Protein AF-A0A3D1PN99-F1 (afdb_monomer)

Nearest PDB structures (foldseek):
  5dlo-assembly1_A  TM=9.462E-01  e=1.353E-13  Staphylococcus aureus
  1ne8-assembly1_A-2  TM=9.119E-01  e=6.979E-14  Bacillus subtilis
  4mdx-assembly1_B  TM=9.356E-01  e=1.527E-13  Bacillus subtilis subsp. subtilis str. 168
  4hke-assembly1_A  TM=9.365E-01  e=2.063E-13  Bacillus anthracis
  9g48-assembly1_B  TM=9.229E-01  e=2.160E-12  Staphylococcus aureus

Solvent-accessible surface area (backbone atoms only — not comparable to full-atom values): 6621 Å² total; per-residue (Å²): 129,84,76,77,82,56,42,55,35,32,26,27,33,28,55,50,50,83,57,70,92,84,51,78,46,41,76,36,48,30,33,32,67,38,55,49,69,51,39,67,72,48,69,43,43,35,33,28,40,46,42,74,69,54,101,80,65,78,88,48,78,28,49,30,80,41,75,57,47,101,65,34,91,52,51,24,30,35,36,36,82,54,56,43,78,42,56,51,87,35,51,66,53,77,48,51,62,58,52,73,68,57,45,54,50,41,48,52,12,39,33,58,53,68,72,52,89,130

Radius of gyration: 13.6 Å; Cα contacts (8 Å, |Δi|>4): 221; chains: 1; bounding box: 30×32×37 Å

Structure (mmCIF, N/CA/C/O backbone):
data_AF-A0A3D1PN99-F1
#
_entry.id   AF-A0A3D1PN99-F1
#
loop_
_atom_site.group_PDB
_atom_site.id
_atom_site.type_symbol
_atom_site.label_atom_id
_atom_site.label_alt_id
_atom_site.label_comp_id
_atom_site.label_asym_id
_atom_site.label_entity_id
_atom_site.label_seq_id
_atom_site.pdbx_PDB_ins_code
_atom_site.Cartn_x
_atom_site.Cartn_y
_atom_site.Cartn_z
_atom_site.occupancy
_atom_site.B_iso_or_equiv
_atom_site.auth_seq_id
_atom_site.auth_comp_id
_atom_site.auth_asym_id
_atom_site.auth_atom_id
_atom_site.pdbx_PDB_model_num
ATOM 1 N N . MET A 1 1 ? -15.924 -4.308 19.768 1.00 41.34 1 MET A N 1
ATOM 2 C CA . MET A 1 1 ? -14.614 -4.585 19.143 1.00 41.34 1 MET A CA 1
ATOM 3 C C . MET A 1 1 ? -14.033 -3.252 18.720 1.00 41.34 1 MET A C 1
ATOM 5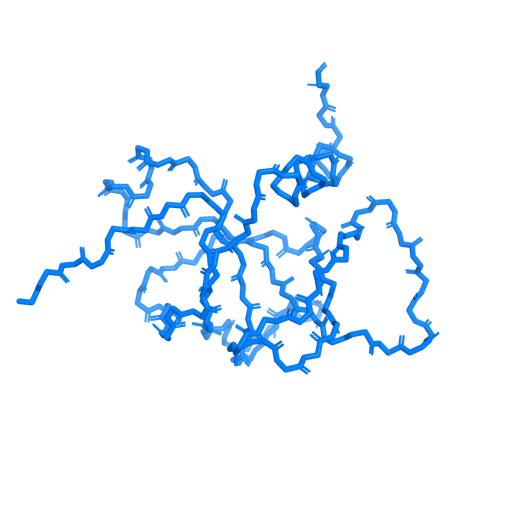 O O . MET A 1 1 ? -14.676 -2.565 17.933 1.00 41.34 1 MET A O 1
ATOM 9 N N . GLU A 1 2 ? -12.908 -2.832 19.298 1.00 38.50 2 GLU A N 1
ATOM 10 C CA . GLU A 1 2 ? -12.225 -1.617 18.844 1.00 38.50 2 GLU A CA 1
ATOM 11 C C . GLU A 1 2 ? -11.906 -1.756 17.355 1.00 38.50 2 GLU A C 1
ATOM 13 O O . GLU A 1 2 ? -11.263 -2.717 16.932 1.00 38.50 2 GLU A O 1
ATOM 18 N N . LYS A 1 3 ? -12.390 -0.814 16.541 1.00 56.50 3 LYS A N 1
ATOM 19 C CA . LYS A 1 3 ? -11.929 -0.695 15.159 1.00 56.50 3 LYS A CA 1
ATOM 20 C C . LYS A 1 3 ? -10.451 -0.334 15.234 1.00 56.50 3 LYS A C 1
ATOM 22 O O . LYS A 1 3 ? -10.130 0.790 15.608 1.00 56.50 3 LYS A O 1
ATOM 27 N N . THR A 1 4 ? -9.567 -1.271 14.898 1.00 68.38 4 THR A N 1
ATOM 28 C CA . THR A 1 4 ? -8.138 -0.987 14.748 1.00 68.38 4 THR A CA 1
ATOM 29 C C . THR A 1 4 ? -7.986 0.235 13.849 1.00 68.38 4 THR A C 1
ATOM 31 O O . THR A 1 4 ? -8.461 0.235 12.710 1.00 68.38 4 THR A O 1
ATOM 34 N N . GLN A 1 5 ? -7.384 1.299 14.376 1.00 89.19 5 GLN A N 1
ATOM 35 C CA . GLN A 1 5 ? -7.199 2.530 13.624 1.00 89.19 5 GLN A CA 1
ATOM 36 C C . GLN A 1 5 ? -6.277 2.247 12.432 1.00 89.19 5 GLN A C 1
ATOM 38 O O . GLN A 1 5 ? -5.157 1.766 12.600 1.00 89.19 5 GLN A O 1
ATOM 43 N N . ILE A 1 6 ? -6.779 2.507 11.224 1.00 96.31 6 ILE A N 1
ATOM 44 C CA . ILE A 1 6 ? -6.024 2.372 9.977 1.00 96.31 6 ILE A CA 1
ATOM 45 C C . ILE A 1 6 ? -5.237 3.664 9.781 1.00 96.31 6 ILE A C 1
ATOM 47 O O . ILE A 1 6 ? -5.818 4.747 9.838 1.00 96.31 6 ILE A O 1
ATOM 51 N N . THR A 1 7 ? -3.934 3.559 9.545 1.00 97.56 7 THR A N 1
ATOM 52 C CA . THR A 1 7 ? -3.056 4.725 9.362 1.00 97.56 7 THR A CA 1
ATOM 53 C C . THR A 1 7 ? -2.087 4.525 8.199 1.00 97.56 7 THR A C 1
ATOM 55 O O . THR A 1 7 ? -1.835 3.391 7.779 1.00 97.56 7 THR A O 1
ATOM 58 N N . LYS A 1 8 ? -1.534 5.618 7.661 1.00 98.12 8 LYS A N 1
ATOM 59 C CA . LYS A 1 8 ? -0.535 5.571 6.581 1.00 98.12 8 LYS A CA 1
ATOM 60 C C . LYS A 1 8 ? 0.655 4.708 6.999 1.00 98.12 8 LYS A C 1
ATOM 62 O O . LYS A 1 8 ? 1.173 4.873 8.099 1.00 98.12 8 LYS A O 1
ATOM 67 N N . GLY A 1 9 ? 1.101 3.818 6.116 1.00 97.62 9 GLY A N 1
ATOM 68 C CA . GLY A 1 9 ? 2.213 2.895 6.349 1.00 97.62 9 GLY A CA 1
ATOM 69 C C . GLY A 1 9 ? 1.805 1.563 6.978 1.00 97.62 9 GLY A C 1
ATOM 70 O O . GLY A 1 9 ? 2.624 0.645 7.014 1.00 97.62 9 GLY A O 1
ATOM 71 N N . ASP A 1 10 ? 0.558 1.411 7.437 1.00 97.81 10 ASP A N 1
ATOM 72 C CA . ASP A 1 10 ? 0.057 0.105 7.856 1.00 97.81 10 ASP A CA 1
ATOM 73 C C . ASP A 1 10 ? -0.015 -0.862 6.669 1.00 97.81 10 ASP A C 1
ATOM 75 O O . ASP A 1 10 ? -0.349 -0.481 5.544 1.00 97.81 10 ASP A O 1
ATOM 79 N N . MET A 1 11 ? 0.264 -2.134 6.939 1.00 97.81 11 MET A N 1
ATOM 80 C CA . MET A 1 11 ? 0.198 -3.211 5.961 1.00 97.81 11 MET A CA 1
ATOM 81 C C . MET A 1 11 ? -0.910 -4.197 6.306 1.00 97.81 11 MET A C 1
ATOM 83 O O . MET A 1 11 ? -1.050 -4.618 7.457 1.00 97.81 11 MET A O 1
ATOM 87 N N . PHE A 1 12 ? -1.654 -4.626 5.291 1.00 97.88 12 PHE A N 1
ATOM 88 C CA . PHE A 1 12 ? -2.752 -5.584 5.420 1.00 97.88 12 PHE A CA 1
ATOM 89 C C . PHE A 1 12 ? -2.707 -6.617 4.299 1.00 97.88 12 PHE A C 1
ATOM 91 O O . PHE A 1 12 ? -2.266 -6.306 3.199 1.00 97.88 12 PHE A O 1
ATOM 98 N N . TYR A 1 13 ? -3.234 -7.820 4.524 1.00 97.56 13 TYR A N 1
ATOM 99 C CA . TYR A 1 13 ? -3.785 -8.590 3.406 1.00 97.56 13 TYR A CA 1
ATOM 100 C C . TYR A 1 13 ? -5.107 -7.960 2.976 1.00 97.56 13 TYR A C 1
ATOM 102 O O . TYR A 1 13 ? -5.942 -7.650 3.824 1.00 97.56 13 TYR A O 1
ATOM 110 N N . ALA A 1 14 ? -5.318 -7.805 1.673 1.00 98.00 14 ALA A N 1
ATOM 111 C CA . ALA A 1 14 ? -6.564 -7.293 1.122 1.00 98.00 14 ALA A CA 1
ATOM 112 C C . ALA A 1 14 ? -7.043 -8.135 -0.059 1.00 98.00 14 ALA A C 1
ATOM 114 O O . ALA A 1 14 ? -6.230 -8.696 -0.793 1.00 98.00 14 ALA A O 1
ATOM 115 N N . ASP A 1 15 ? -8.359 -8.204 -0.239 1.00 98.12 15 ASP A N 1
ATOM 116 C CA . ASP A 1 15 ? -8.992 -8.825 -1.400 1.00 98.12 15 ASP A CA 1
ATOM 117 C C . ASP A 1 15 ? -9.212 -7.807 -2.523 1.00 98.12 15 ASP A C 1
ATOM 119 O O . ASP A 1 15 ? -10.136 -6.987 -2.477 1.00 98.12 15 ASP A O 1
ATOM 123 N N . LEU A 1 16 ? -8.359 -7.859 -3.544 1.00 97.81 16 LEU A N 1
ATOM 124 C CA . LEU A 1 16 ? -8.448 -6.978 -4.708 1.00 97.81 16 LEU A CA 1
ATOM 125 C C . LEU A 1 16 ? -9.404 -7.510 -5.786 1.00 97.81 16 LEU A C 1
ATOM 127 O O . LEU A 1 16 ? -9.567 -6.867 -6.818 1.00 97.81 16 LEU A O 1
ATOM 131 N N . GLY A 1 17 ? -10.073 -8.643 -5.540 1.00 96.44 17 GLY A N 1
ATOM 132 C CA . GLY A 1 17 ? -11.027 -9.249 -6.463 1.00 96.44 17 GLY A CA 1
ATOM 133 C C . GLY A 1 17 ? -10.388 -9.715 -7.769 1.00 96.44 17 GLY A C 1
ATOM 134 O O . GLY A 1 17 ? -9.201 -10.038 -7.818 1.00 96.44 17 GLY A O 1
ATOM 135 N N . THR A 1 18 ? -11.199 -9.748 -8.823 1.00 95.50 18 THR A N 1
ATOM 136 C CA . THR A 1 18 ? -10.770 -10.031 -10.197 1.00 95.50 18 THR A CA 1
ATOM 137 C C . THR A 1 18 ? -10.463 -8.719 -10.911 1.00 95.50 18 THR A C 1
ATOM 139 O O . THR A 1 18 ? -11.218 -7.756 -10.794 1.00 95.50 18 THR A O 1
ATOM 142 N N . ASN A 1 19 ? -9.356 -8.680 -11.642 1.00 94.25 19 ASN A N 1
ATOM 143 C CA . ASN A 1 19 ? -8.943 -7.529 -12.436 1.00 94.25 19 ASN A CA 1
ATOM 144 C C . ASN A 1 19 ? -9.539 -7.531 -13.843 1.00 94.25 19 ASN A C 1
ATOM 146 O O . ASN A 1 19 ? -9.955 -8.562 -14.370 1.00 94.25 19 ASN A O 1
ATOM 150 N N . ILE A 1 20 ? -9.436 -6.368 -14.481 1.00 97.19 20 ILE A N 1
ATOM 151 C CA . ILE A 1 20 ? -9.426 -6.230 -15.934 1.00 97.19 20 ILE A CA 1
ATOM 152 C C . ILE A 1 20 ? -7.968 -6.007 -16.370 1.00 97.19 20 ILE A C 1
ATOM 154 O O . ILE A 1 20 ? -7.253 -5.184 -15.799 1.00 97.19 20 ILE A O 1
ATOM 158 N N . GLY A 1 21 ? -7.496 -6.755 -17.371 1.00 95.75 21 GLY A N 1
ATOM 159 C CA . GLY A 1 21 ? -6.146 -6.592 -17.924 1.00 95.75 21 GLY A CA 1
ATOM 160 C C . GLY A 1 21 ? -5.025 -6.820 -16.900 1.00 95.75 21 GLY A C 1
ATOM 161 O O . GLY A 1 21 ? -4.882 -7.918 -16.367 1.00 95.75 21 GLY A O 1
ATOM 162 N N . SER A 1 22 ? -4.215 -5.786 -16.649 1.00 94.75 22 SER A N 1
ATOM 163 C CA . SER A 1 22 ? -2.979 -5.870 -15.848 1.00 94.75 22 SER A CA 1
ATOM 164 C C . SER A 1 22 ? -3.097 -5.314 -14.424 1.00 94.75 22 SER A C 1
ATOM 166 O O . SER A 1 22 ? -2.078 -5.201 -13.739 1.00 94.75 22 SER A O 1
ATOM 168 N N . GLU A 1 23 ? -4.300 -4.959 -13.957 1.00 97.06 23 GLU A N 1
ATOM 169 C CA . GLU A 1 23 ? -4.467 -4.507 -12.569 1.00 97.06 23 GLU A CA 1
ATOM 170 C C . GLU A 1 23 ? -4.053 -5.606 -11.582 1.00 97.06 23 GLU A C 1
ATOM 172 O O . GLU A 1 23 ? -4.275 -6.795 -11.823 1.00 97.06 23 GLU A O 1
ATOM 177 N N . GLN A 1 24 ? -3.505 -5.225 -10.428 1.00 95.94 24 GLN A N 1
ATOM 178 C CA . GLN A 1 24 ? -3.283 -6.192 -9.356 1.00 95.94 24 GLN A CA 1
ATOM 179 C C . GLN A 1 24 ? -4.609 -6.723 -8.805 1.00 95.94 24 GLN A C 1
ATOM 181 O O . GLN A 1 24 ? -5.502 -5.962 -8.431 1.00 95.94 24 GLN A O 1
ATOM 186 N N . ASN A 1 25 ? -4.682 -8.048 -8.707 1.00 96.25 25 ASN A N 1
ATOM 187 C CA . ASN A 1 25 ? -5.857 -8.809 -8.306 1.00 96.25 25 ASN A CA 1
ATOM 188 C C . ASN A 1 25 ? -5.535 -9.824 -7.195 1.00 96.25 25 ASN A C 1
ATOM 190 O O . ASN A 1 25 ? -4.388 -9.954 -6.735 1.00 96.25 25 ASN A O 1
ATOM 194 N N . GLY A 1 26 ? -6.574 -10.554 -6.787 1.00 97.12 26 GLY A N 1
ATOM 195 C CA . GLY A 1 26 ? -6.516 -11.611 -5.788 1.00 97.12 26 GLY A CA 1
ATOM 196 C C . GLY A 1 26 ? -6.323 -11.095 -4.363 1.00 97.12 26 GLY A C 1
ATOM 197 O O . GLY A 1 26 ? -6.316 -9.892 -4.095 1.00 97.12 26 GLY A O 1
ATOM 198 N N . THR A 1 27 ? -6.151 -12.029 -3.426 1.00 96.88 27 THR A N 1
ATOM 199 C CA . THR A 1 27 ? -5.787 -11.681 -2.049 1.00 96.88 27 THR A CA 1
ATOM 200 C C . THR A 1 27 ? -4.278 -11.505 -1.943 1.00 96.88 27 THR A C 1
ATOM 202 O O . THR A 1 27 ? -3.525 -12.451 -2.173 1.00 96.88 27 THR A O 1
ATOM 205 N N . ARG A 1 28 ? -3.825 -10.305 -1.575 1.00 96.31 28 ARG A N 1
ATOM 206 C CA . ARG A 1 28 ? -2.394 -9.998 -1.460 1.00 96.31 28 ARG A CA 1
ATOM 207 C C . ARG A 1 28 ? -2.095 -8.942 -0.402 1.00 96.31 28 ARG A C 1
ATOM 209 O O . ARG A 1 28 ? -3.007 -8.220 0.001 1.00 96.31 28 ARG A O 1
ATOM 216 N N . PRO A 1 29 ? -0.835 -8.838 0.046 1.00 97.50 29 PRO A N 1
ATOM 217 C CA . PRO A 1 29 ? -0.416 -7.752 0.913 1.00 97.50 29 PRO A CA 1
ATOM 218 C C . PRO A 1 29 ? -0.552 -6.390 0.212 1.00 97.50 29 PRO A C 1
ATOM 220 O O . PRO A 1 29 ? -0.270 -6.265 -0.982 1.00 97.50 29 PRO A O 1
ATOM 223 N N . VAL A 1 30 ? -0.964 -5.372 0.958 1.00 98.44 30 VAL A N 1
ATOM 224 C CA . VAL A 1 30 ? -1.098 -3.978 0.523 1.00 98.44 30 VAL A CA 1
ATOM 225 C C . VAL A 1 30 ? -0.578 -3.039 1.609 1.00 98.44 30 VAL A C 1
ATOM 227 O O . VAL A 1 30 ? -0.607 -3.386 2.790 1.00 98.44 30 VAL A O 1
ATOM 230 N N . ILE A 1 31 ? -0.134 -1.847 1.214 1.00 98.56 31 ILE A N 1
ATOM 231 C CA . ILE A 1 31 ? 0.252 -0.757 2.118 1.00 98.56 31 ILE A CA 1
ATOM 232 C C . ILE A 1 31 ? -0.799 0.350 2.033 1.00 98.56 31 ILE A C 1
ATOM 234 O O . ILE A 1 31 ? -1.173 0.758 0.934 1.00 98.56 31 ILE A O 1
ATOM 238 N N . ILE A 1 32 ? -1.249 0.862 3.177 1.00 98.69 32 ILE A N 1
ATOM 239 C CA . ILE A 1 32 ? -2.108 2.047 3.254 1.00 98.69 32 ILE A CA 1
ATOM 240 C C . ILE A 1 32 ? -1.275 3.299 2.967 1.00 98.69 32 ILE A C 1
ATOM 242 O O . ILE A 1 32 ? -0.302 3.566 3.671 1.00 98.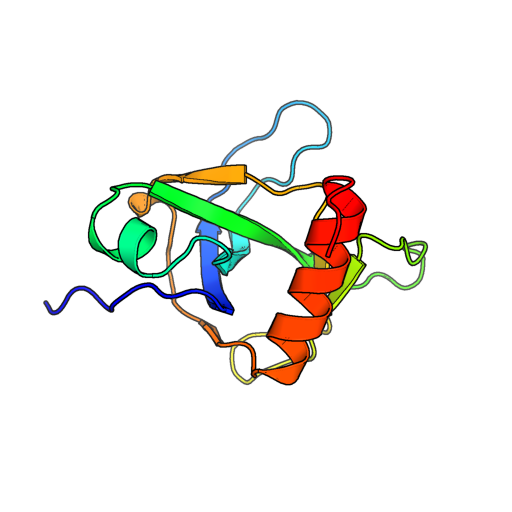69 32 ILE A O 1
ATOM 246 N N . ILE A 1 33 ? -1.676 4.098 1.975 1.00 98.62 33 ILE A N 1
ATOM 247 C CA . ILE A 1 33 ? -0.986 5.354 1.623 1.00 98.62 33 ILE A CA 1
ATOM 248 C C . ILE A 1 33 ? -1.833 6.610 1.856 1.00 98.62 33 ILE A C 1
ATOM 250 O O . ILE A 1 33 ? -1.305 7.720 1.855 1.00 98.62 33 ILE A O 1
ATOM 254 N N . GLN A 1 34 ? -3.137 6.446 2.083 1.00 98.56 34 GLN A N 1
ATOM 255 C CA . GLN A 1 34 ? -4.038 7.547 2.423 1.00 98.56 34 GLN A CA 1
ATOM 256 C C . GLN A 1 34 ? -3.650 8.186 3.766 1.00 98.56 34 GLN A C 1
ATOM 258 O O . GLN A 1 34 ? -3.210 7.495 4.684 1.00 98.56 34 GLN A O 1
ATOM 263 N N . ASN A 1 35 ? -3.846 9.503 3.886 1.00 97.81 35 ASN A N 1
ATOM 264 C CA . ASN A 1 35 ? -3.611 10.242 5.128 1.00 97.81 35 ASN A CA 1
ATOM 265 C C . ASN A 1 35 ? -4.545 9.783 6.267 1.00 97.81 35 ASN A C 1
ATOM 267 O O . ASN A 1 35 ? -5.651 9.291 6.030 1.00 97.81 35 ASN A O 1
ATOM 271 N N . ASP A 1 36 ? -4.120 9.992 7.513 1.00 97.56 36 ASP A N 1
ATOM 272 C CA . ASP A 1 36 ? -4.807 9.446 8.690 1.00 97.56 36 ASP A CA 1
ATOM 273 C C . ASP A 1 36 ? -6.191 10.053 8.941 1.00 97.56 36 ASP A C 1
ATOM 275 O O . ASP A 1 36 ? -7.081 9.363 9.436 1.00 97.56 36 ASP A O 1
ATOM 279 N N . ILE A 1 37 ? -6.417 11.309 8.544 1.00 97.38 37 ILE A N 1
ATOM 280 C CA . ILE A 1 37 ? -7.739 11.946 8.632 1.00 97.38 37 ILE A CA 1
ATOM 281 C C . ILE A 1 37 ? -8.709 11.244 7.675 1.00 97.38 37 ILE A C 1
ATOM 283 O O . ILE A 1 37 ? -9.802 10.845 8.080 1.00 97.38 37 ILE A O 1
ATOM 287 N N . GLY A 1 38 ? -8.288 11.006 6.430 1.00 97.50 38 GLY A N 1
ATOM 288 C CA . GLY A 1 38 ? -9.047 10.224 5.455 1.00 97.50 38 GLY A CA 1
ATOM 289 C C . GLY A 1 38 ? 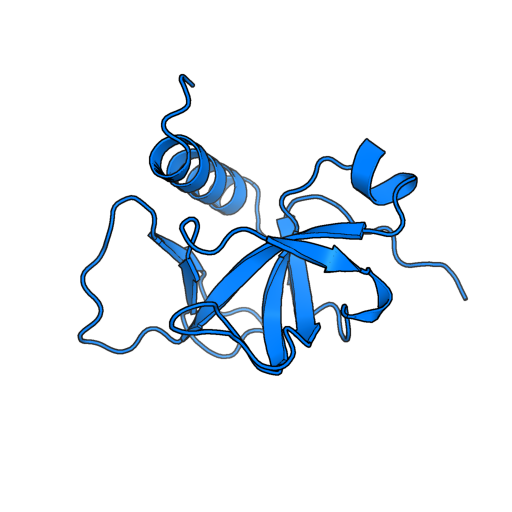-9.312 8.807 5.958 1.00 97.50 38 GLY A C 1
ATOM 290 O O . GLY A 1 38 ? -10.452 8.346 5.950 1.00 97.50 38 GLY A O 1
ATOM 291 N N . ASN A 1 39 ? -8.290 8.142 6.504 1.00 97.62 39 ASN A N 1
ATOM 292 C CA . ASN A 1 39 ? -8.448 6.811 7.086 1.00 97.62 39 ASN A CA 1
ATOM 293 C C . ASN A 1 39 ? -9.371 6.790 8.307 1.00 97.62 39 ASN A C 1
ATOM 295 O O . ASN A 1 39 ? -9.966 5.752 8.583 1.00 97.62 39 ASN A O 1
ATOM 299 N N . LYS A 1 40 ? -9.532 7.893 9.038 1.00 95.69 40 LYS A N 1
ATOM 300 C CA . LYS A 1 40 ? -10.457 7.964 10.171 1.00 95.69 40 LYS A CA 1
ATOM 301 C C . LYS A 1 40 ? -11.915 8.050 9.718 1.00 95.69 40 LYS A C 1
ATOM 303 O O . LYS A 1 40 ? -12.753 7.345 10.275 1.00 95.69 40 LYS A O 1
ATOM 308 N N . TYR A 1 41 ? -12.213 8.876 8.715 1.00 95.75 41 TYR A N 1
ATOM 309 C CA . TYR A 1 41 ? -13.597 9.227 8.369 1.00 95.75 41 TYR A CA 1
ATOM 310 C C . TYR A 1 41 ? -14.156 8.519 7.127 1.00 95.75 41 TYR A C 1
ATOM 312 O O . TYR A 1 41 ? -15.346 8.215 7.097 1.00 95.75 41 TYR A O 1
ATOM 320 N N . ALA A 1 42 ? -13.337 8.221 6.114 1.00 96.19 42 ALA A N 1
ATOM 321 C CA . ALA A 1 42 ? -13.814 7.577 4.889 1.00 96.19 42 ALA A CA 1
ATOM 322 C C . ALA A 1 42 ? -14.117 6.085 5.111 1.00 96.19 42 ALA A C 1
ATOM 324 O O . ALA A 1 42 ? -13.489 5.433 5.943 1.00 96.19 42 ALA A O 1
ATOM 325 N N . GLN A 1 43 ? -15.040 5.502 4.342 1.00 97.12 43 GLN A N 1
ATOM 326 C CA . GLN A 1 43 ? -15.230 4.039 4.307 1.00 97.12 43 GLN A CA 1
ATOM 327 C C . GLN A 1 43 ? -14.180 3.332 3.438 1.00 97.12 43 GLN A C 1
ATOM 329 O O . GLN A 1 43 ? -13.963 2.131 3.569 1.00 97.12 43 GLN A O 1
ATOM 334 N N . THR A 1 44 ? -13.470 4.094 2.610 1.00 98.38 44 THR A N 1
ATOM 335 C CA . THR A 1 44 ? -12.433 3.615 1.704 1.00 98.38 44 THR A CA 1
ATOM 336 C C . THR A 1 44 ? -11.024 3.924 2.214 1.00 98.38 44 THR A C 1
ATOM 338 O O . THR A 1 44 ? -10.814 4.734 3.125 1.00 98.38 44 THR A O 1
ATOM 341 N N . ALA A 1 45 ? -10.040 3.255 1.620 1.00 98.50 45 ALA A N 1
ATOM 342 C CA . ALA A 1 45 ? -8.621 3.538 1.775 1.00 98.50 45 ALA A CA 1
ATOM 343 C C . ALA A 1 45 ? -7.935 3.569 0.403 1.00 98.50 45 ALA A C 1
ATOM 345 O O . ALA A 1 45 ? -8.329 2.842 -0.510 1.00 98.50 45 ALA A O 1
ATOM 346 N N . ILE A 1 46 ? -6.887 4.382 0.274 1.00 98.81 46 ILE A N 1
ATOM 347 C CA . ILE A 1 46 ? -5.981 4.362 -0.882 1.00 98.81 46 ILE A CA 1
ATOM 348 C C . ILE A 1 46 ? -4.801 3.462 -0.528 1.00 98.81 46 ILE A C 1
ATOM 350 O O . ILE A 1 46 ? -4.167 3.655 0.517 1.00 98.81 46 ILE A O 1
ATOM 354 N N . ILE A 1 47 ? -4.519 2.487 -1.390 1.00 98.75 47 ILE A N 1
ATOM 355 C CA . ILE A 1 47 ? -3.503 1.464 -1.150 1.00 98.75 47 ILE A CA 1
ATOM 356 C C . ILE A 1 47 ? -2.502 1.345 -2.294 1.00 98.75 47 ILE A C 1
ATOM 358 O O . ILE A 1 47 ? -2.799 1.702 -3.433 1.00 98.75 47 ILE A O 1
ATOM 362 N N . VAL A 1 48 ? -1.336 0.782 -1.976 1.00 98.62 48 VAL A N 1
ATOM 363 C CA . VAL A 1 48 ? -0.362 0.258 -2.941 1.00 98.62 48 VAL A CA 1
ATOM 364 C C . VAL A 1 48 ? -0.271 -1.261 -2.765 1.00 98.62 48 VAL A C 1
ATOM 366 O O . VAL A 1 48 ? 0.001 -1.719 -1.650 1.00 98.62 48 VAL A O 1
ATOM 369 N N . PRO A 1 49 ? -0.488 -2.069 -3.816 1.00 98.06 49 PRO A N 1
ATOM 370 C CA . PRO A 1 49 ? -0.361 -3.516 -3.729 1.00 98.06 49 PRO A CA 1
ATOM 371 C C . PRO A 1 49 ? 1.101 -3.970 -3.735 1.00 98.06 49 PRO A C 1
ATOM 373 O O . PRO A 1 49 ? 1.961 -3.393 -4.404 1.00 98.06 49 PRO A O 1
ATOM 376 N N . LEU A 1 50 ? 1.361 -5.064 -3.019 1.00 96.56 50 LEU A N 1
ATOM 377 C CA . LEU A 1 50 ? 2.654 -5.738 -2.995 1.00 96.56 50 LEU A CA 1
ATOM 378 C C . LEU A 1 50 ? 2.660 -6.955 -3.929 1.00 96.56 50 LEU A C 1
ATOM 380 O O . LEU A 1 50 ? 1.667 -7.675 -4.062 1.00 96.56 50 LEU A O 1
ATOM 384 N N . THR A 1 51 ? 3.808 -7.223 -4.548 1.00 92.69 51 THR A N 1
ATOM 385 C CA . THR A 1 51 ? 4.121 -8.469 -5.267 1.00 92.69 51 THR A CA 1
ATOM 386 C C . THR A 1 51 ? 5.392 -9.080 -4.698 1.00 92.69 51 THR A C 1
ATOM 388 O O . THR A 1 51 ? 6.323 -8.358 -4.356 1.00 92.69 51 THR A O 1
ATOM 391 N N . LYS A 1 52 ? 5.491 -10.412 -4.670 1.00 89.38 52 LYS A N 1
ATOM 392 C CA . LYS A 1 52 ? 6.765 -11.085 -4.384 1.00 89.38 52 LYS A CA 1
ATOM 393 C C . LYS A 1 52 ? 7.813 -10.671 -5.425 1.00 89.38 52 LYS A C 1
ATOM 395 O O . LYS A 1 52 ? 7.477 -10.554 -6.611 1.00 89.38 52 LYS A O 1
ATOM 400 N N . ILE A 1 53 ? 9.056 -10.462 -4.990 1.00 79.25 53 ILE A N 1
ATOM 401 C CA . ILE A 1 53 ? 10.185 -10.300 -5.912 1.00 79.25 53 ILE A CA 1
ATOM 402 C C . ILE A 1 53 ? 10.404 -11.621 -6.643 1.00 79.25 53 ILE A C 1
ATOM 404 O O . ILE A 1 53 ? 10.610 -12.664 -6.027 1.00 79.25 53 ILE A O 1
ATOM 408 N N . ILE A 1 54 ? 10.368 -11.557 -7.968 1.00 69.62 54 ILE A N 1
ATOM 409 C CA . ILE A 1 54 ? 10.799 -12.634 -8.856 1.00 69.62 54 ILE A CA 1
ATOM 410 C C . ILE A 1 54 ? 12.037 -12.081 -9.558 1.00 69.62 54 ILE A C 1
ATOM 412 O O . ILE A 1 54 ? 11.986 -10.947 -10.033 1.00 69.62 54 ILE A O 1
ATOM 416 N N . ALA A 1 55 ? 13.132 -12.845 -9.577 1.00 57.59 55 ALA A N 1
ATOM 417 C CA . ALA A 1 55 ? 14.493 -12.409 -9.931 1.00 57.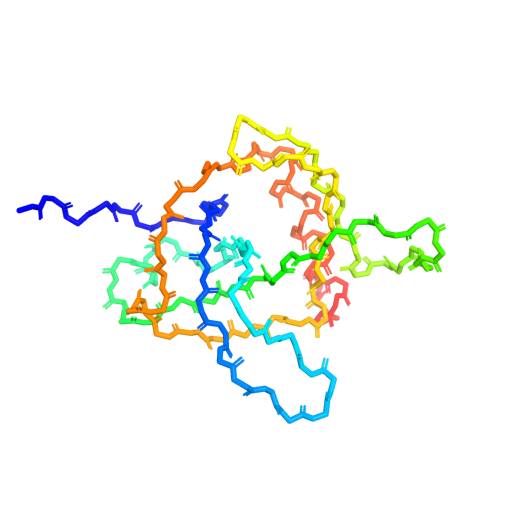59 55 ALA A CA 1
ATOM 418 C C . ALA A 1 55 ? 14.645 -11.669 -11.282 1.00 57.59 55 ALA A C 1
ATOM 420 O O . ALA A 1 55 ? 15.670 -11.038 -11.511 1.00 57.59 55 ALA A O 1
ATOM 421 N N . ASN A 1 56 ? 13.612 -11.675 -12.131 1.00 56.25 56 ASN A N 1
ATOM 422 C CA . ASN A 1 56 ? 13.596 -11.070 -13.463 1.00 56.25 56 ASN A CA 1
ATOM 423 C C . ASN A 1 56 ? 12.729 -9.798 -13.573 1.00 56.25 56 ASN A C 1
ATOM 425 O O . ASN A 1 56 ? 12.514 -9.304 -14.679 1.00 56.25 56 ASN A O 1
ATOM 429 N N . LYS A 1 57 ? 12.182 -9.260 -12.472 1.00 59.34 57 LYS A N 1
ATOM 430 C CA . LYS A 1 57 ? 11.443 -7.988 -12.528 1.00 59.34 57 LYS A CA 1
ATOM 431 C C . LYS A 1 57 ? 12.425 -6.818 -12.614 1.00 59.34 57 LYS A C 1
ATOM 433 O O . LYS A 1 57 ? 13.156 -6.542 -11.666 1.00 59.34 57 LYS A O 1
ATOM 438 N N . VAL A 1 58 ? 12.415 -6.142 -13.764 1.00 60.66 58 VAL A N 1
ATOM 439 C CA . VAL A 1 58 ? 13.098 -4.863 -14.004 1.00 60.66 58 VAL A CA 1
ATOM 440 C C . VAL A 1 58 ? 12.763 -3.902 -12.862 1.00 60.66 58 VAL A C 1
ATOM 442 O O . VAL A 1 58 ? 11.585 -3.665 -12.595 1.00 60.66 58 VAL A O 1
ATOM 445 N N . LYS A 1 59 ? 13.785 -3.366 -12.185 1.00 76.12 59 LYS A N 1
ATOM 446 C CA . LYS A 1 59 ? 13.609 -2.335 -11.154 1.00 76.12 59 LYS A CA 1
ATOM 447 C C . LYS A 1 59 ? 13.158 -1.044 -11.831 1.00 76.12 59 LYS A C 1
ATOM 449 O O . LYS A 1 59 ? 13.963 -0.395 -12.493 1.00 76.12 59 LYS A O 1
ATOM 454 N N . GLN A 1 60 ? 11.884 -0.691 -11.685 1.00 89.31 60 GLN A N 1
ATOM 455 C CA . GLN A 1 60 ? 11.367 0.591 -12.159 1.00 89.31 60 GLN A CA 1
ATOM 456 C C . GLN A 1 60 ? 11.500 1.658 -11.063 1.00 89.31 60 GLN A C 1
ATOM 458 O O . GLN A 1 60 ? 11.475 1.316 -9.880 1.00 89.31 60 GLN A O 1
ATOM 463 N N . PRO A 1 61 ? 11.587 2.952 -11.414 1.00 92.25 61 PRO A N 1
ATOM 464 C CA . PRO A 1 61 ? 11.573 4.038 -10.429 1.00 92.25 61 PRO A CA 1
ATOM 465 C C . PRO A 1 61 ? 10.313 4.073 -9.543 1.00 92.25 61 PRO A C 1
ATOM 467 O O . PRO A 1 61 ? 10.344 4.624 -8.448 1.00 92.25 61 PRO A O 1
ATOM 470 N N . THR A 1 62 ? 9.212 3.463 -9.993 1.00 94.38 62 THR A N 1
ATOM 471 C CA . THR A 1 62 ? 7.947 3.318 -9.250 1.00 94.38 62 THR A CA 1
ATOM 472 C C . THR A 1 62 ? 7.935 2.113 -8.301 1.00 94.38 62 THR A C 1
ATOM 474 O O . THR A 1 62 ? 6.939 1.825 -7.640 1.00 94.38 62 THR A O 1
ATOM 477 N N . HIS A 1 63 ? 9.033 1.359 -8.221 1.00 94.50 63 HIS A N 1
ATOM 478 C CA . HIS A 1 63 ? 9.127 0.178 -7.368 1.00 94.50 63 HIS A CA 1
ATOM 479 C C . HIS A 1 63 ? 9.827 0.515 -6.057 1.00 94.50 63 HIS A C 1
ATOM 481 O O . HIS A 1 63 ? 10.955 1.000 -6.048 1.00 94.50 63 HIS A O 1
ATOM 487 N N . CYS A 1 64 ? 9.194 0.174 -4.935 1.00 93.25 64 CYS A N 1
ATOM 488 C CA . CYS A 1 64 ? 9.803 0.270 -3.607 1.00 93.25 64 CYS A CA 1
ATOM 489 C C . CYS A 1 64 ? 9.949 -1.131 -2.993 1.00 93.25 64 CYS A C 1
ATOM 491 O O . CYS A 1 64 ? 8.979 -1.888 -2.920 1.00 93.25 64 CYS A O 1
ATOM 493 N N . ILE A 1 65 ? 11.165 -1.506 -2.583 1.00 92.38 65 ILE A N 1
ATOM 494 C CA . ILE A 1 65 ? 11.442 -2.828 -2.000 1.00 92.38 65 ILE A CA 1
ATOM 495 C C . ILE A 1 65 ? 11.046 -2.833 -0.525 1.00 92.38 65 ILE A C 1
ATOM 497 O O . ILE A 1 65 ? 11.510 -2.011 0.260 1.00 92.38 65 ILE A O 1
ATOM 501 N N . ILE A 1 66 ? 10.244 -3.824 -0.144 1.00 92.25 66 ILE A N 1
ATOM 502 C CA . ILE A 1 66 ? 9.813 -4.072 1.227 1.00 92.25 66 ILE A CA 1
ATOM 503 C C . ILE A 1 66 ? 10.480 -5.353 1.726 1.00 92.25 66 ILE A C 1
ATOM 505 O O . ILE A 1 66 ? 10.298 -6.437 1.157 1.00 92.25 66 ILE A O 1
ATOM 509 N N . SER A 1 67 ? 11.271 -5.214 2.787 1.00 88.44 67 SER A N 1
ATOM 510 C CA . SER A 1 67 ? 11.919 -6.335 3.467 1.00 88.44 67 SER A CA 1
ATOM 511 C C . SER A 1 67 ? 10.894 -7.233 4.167 1.00 88.44 67 SER A C 1
ATOM 513 O O . SER A 1 67 ? 9.845 -6.739 4.589 1.00 88.44 67 SER A O 1
ATOM 515 N N . PRO A 1 68 ? 11.191 -8.535 4.325 1.00 87.69 68 PRO A N 1
ATOM 516 C CA . PRO A 1 68 ? 10.388 -9.425 5.149 1.00 87.69 68 PRO A CA 1
ATOM 517 C C . PRO A 1 68 ? 10.160 -8.879 6.563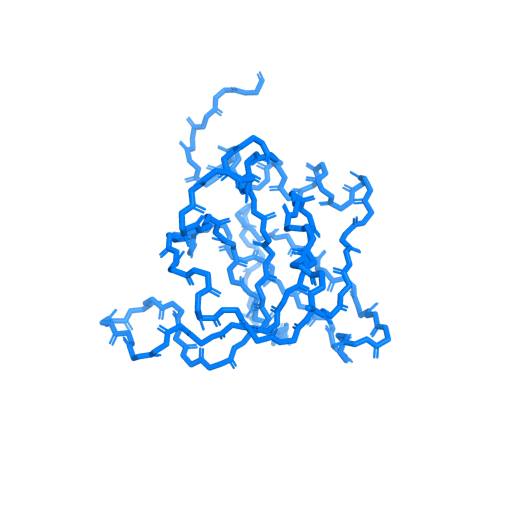 1.00 87.69 68 PRO A C 1
ATOM 519 O O . PRO A 1 68 ? 11.026 -8.219 7.136 1.00 87.69 68 PRO A O 1
ATOM 522 N N . THR A 1 69 ? 9.006 -9.213 7.125 1.00 87.75 69 THR A N 1
ATOM 523 C CA . THR A 1 69 ? 8.649 -9.007 8.536 1.00 87.75 69 THR A CA 1
ATOM 524 C C . THR A 1 69 ? 8.081 -10.316 9.080 1.00 87.75 69 THR A C 1
ATOM 526 O O . THR A 1 69 ? 7.849 -11.248 8.305 1.00 87.75 69 THR A O 1
ATOM 529 N N . ASP A 1 70 ? 7.773 -10.387 10.375 1.00 86.56 70 ASP A N 1
ATOM 530 C CA . ASP A 1 70 ? 7.176 -11.587 10.987 1.00 86.56 70 ASP A CA 1
ATOM 531 C C . ASP A 1 70 ? 5.931 -12.092 10.235 1.00 86.56 70 ASP A C 1
ATOM 533 O O . ASP A 1 70 ? 5.702 -13.295 10.122 1.00 86.56 70 ASP A O 1
ATOM 537 N N . ASN A 1 71 ? 5.155 -11.175 9.643 1.00 92.25 71 ASN A N 1
ATOM 538 C CA . ASN A 1 71 ? 3.932 -11.497 8.904 1.00 92.25 71 ASN A CA 1
ATOM 539 C C . ASN A 1 71 ? 4.043 -11.261 7.382 1.00 92.25 71 ASN A C 1
ATOM 541 O O . ASN A 1 71 ? 3.066 -11.463 6.653 1.00 92.25 71 ASN A O 1
ATOM 545 N N . LEU A 1 72 ? 5.224 -10.881 6.878 1.00 91.56 72 LEU A N 1
ATOM 546 C CA . LEU A 1 72 ? 5.543 -10.795 5.450 1.00 91.56 72 LEU A CA 1
ATOM 547 C C . LEU A 1 72 ? 6.744 -11.699 5.138 1.00 91.56 72 LEU A C 1
ATOM 549 O O . LEU A 1 72 ? 7.894 -11.305 5.280 1.00 91.56 72 LEU A O 1
ATOM 553 N N . LYS A 1 73 ? 6.477 -12.912 4.650 1.00 87.56 73 LYS A N 1
ATOM 554 C CA . LYS A 1 73 ? 7.480 -13.992 4.541 1.00 87.56 73 LYS A CA 1
ATOM 555 C C . LYS A 1 73 ? 8.614 -13.758 3.537 1.00 87.56 73 LYS A C 1
ATOM 557 O O . LYS A 1 73 ? 9.611 -14.476 3.560 1.00 87.56 73 LYS A O 1
ATOM 562 N N . HIS A 1 74 ? 8.444 -12.845 2.588 1.00 88.94 74 HIS A N 1
ATOM 563 C CA . HIS A 1 74 ? 9.358 -12.693 1.460 1.00 88.94 74 HIS A CA 1
ATOM 564 C C . HIS A 1 74 ? 9.593 -11.228 1.136 1.00 88.94 74 HIS A C 1
ATOM 566 O O . HIS A 1 74 ? 8.694 -10.399 1.299 1.00 88.94 74 HIS A O 1
ATOM 572 N N . TYR A 1 75 ? 10.766 -10.949 0.564 1.00 90.88 75 TYR A N 1
ATOM 573 C CA . TYR A 1 75 ? 11.002 -9.681 -0.103 1.00 90.88 75 TYR A CA 1
ATOM 574 C C . TYR A 1 75 ? 9.893 -9.427 -1.116 1.00 90.88 75 TYR A C 1
ATOM 576 O O . TYR A 1 75 ? 9.579 -10.265 -1.973 1.00 90.88 75 TYR A O 1
ATOM 584 N N . SER A 1 76 ? 9.29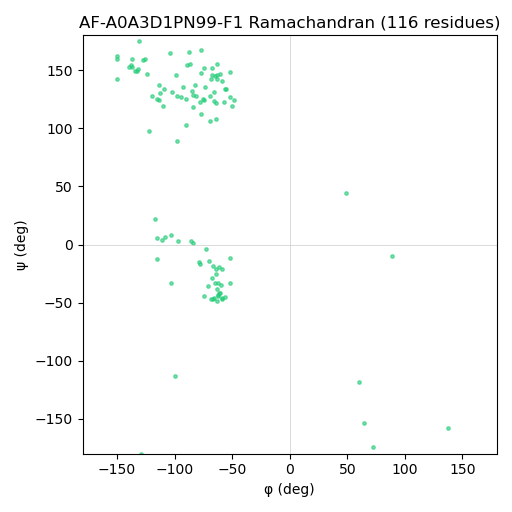5 -8.258 -0.975 1.00 92.88 76 SER A N 1
ATOM 585 C CA . SER A 1 76 ? 8.172 -7.822 -1.782 1.00 92.88 76 SER A CA 1
ATOM 586 C C . SER A 1 76 ? 8.494 -6.478 -2.415 1.00 92.88 76 SER A C 1
ATOM 588 O O . SER A 1 76 ? 9.381 -5.760 -1.965 1.00 92.88 76 SER A O 1
ATOM 590 N N . VAL A 1 77 ? 7.784 -6.144 -3.482 1.00 94.31 77 VAL A N 1
ATOM 591 C CA . VAL A 1 77 ? 7.866 -4.847 -4.151 1.00 94.31 77 VAL A CA 1
ATOM 592 C C . VAL A 1 77 ? 6.496 -4.201 -4.094 1.00 94.31 77 VAL A C 1
ATOM 594 O O . VAL A 1 77 ? 5.505 -4.825 -4.476 1.00 94.31 77 VAL A O 1
ATOM 597 N N . ALA A 1 78 ? 6.461 -2.964 -3.615 1.00 96.25 78 ALA A N 1
ATOM 598 C CA . ALA A 1 78 ? 5.334 -2.062 -3.753 1.00 96.25 78 ALA A CA 1
ATOM 599 C C . ALA A 1 78 ? 5.334 -1.476 -5.164 1.00 96.25 78 ALA A C 1
ATOM 601 O O . ALA A 1 78 ? 6.331 -0.897 -5.593 1.00 96.25 78 ALA A O 1
ATOM 602 N N . LEU A 1 79 ? 4.227 -1.684 -5.878 1.00 96.69 79 LEU A N 1
ATOM 603 C CA . LEU A 1 79 ? 4.029 -1.246 -7.259 1.00 96.69 79 LEU A CA 1
ATOM 604 C C . LEU A 1 79 ? 3.236 0.064 -7.241 1.00 96.69 79 LEU A C 1
ATOM 606 O O . LEU A 1 79 ? 2.003 0.030 -7.219 1.00 96.69 79 LEU A O 1
ATOM 610 N N . THR A 1 80 ? 3.901 1.220 -7.168 1.00 97.50 80 THR A N 1
ATOM 611 C CA . THR A 1 80 ? 3.185 2.506 -7.044 1.00 97.50 80 THR A CA 1
ATOM 612 C C . THR A 1 80 ? 2.440 2.890 -8.324 1.00 97.50 80 THR A C 1
ATOM 614 O O . THR A 1 80 ? 1.502 3.677 -8.272 1.00 97.50 80 THR A O 1
ATOM 617 N N . GLU A 1 81 ? 2.732 2.244 -9.453 1.00 96.56 81 GLU A N 1
ATOM 618 C CA . GLU A 1 81 ? 1.931 2.314 -10.678 1.00 96.56 81 GLU A CA 1
ATOM 619 C C . GLU A 1 81 ? 0.590 1.551 -10.591 1.00 96.56 81 GLU A C 1
ATOM 621 O O . GLU A 1 81 ? -0.202 1.566 -11.529 1.00 96.56 81 GLU A O 1
ATOM 626 N N . GLN A 1 82 ? 0.327 0.859 -9.477 1.00 97.56 82 GLN A N 1
ATOM 627 C CA . GLN A 1 82 ? -0.888 0.076 -9.217 1.00 97.56 82 GLN A CA 1
ATOM 628 C C . GLN A 1 82 ? -1.691 0.618 -8.021 1.00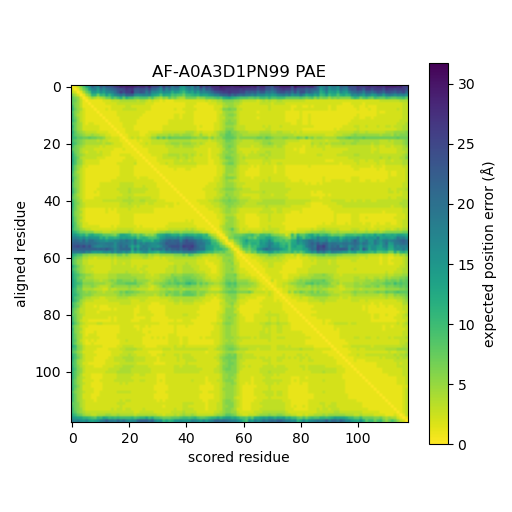 97.56 82 GLN A C 1
ATOM 630 O O . GLN A 1 82 ? -2.460 -0.121 -7.399 1.00 97.56 82 GLN A O 1
ATOM 635 N N . ILE A 1 83 ? -1.502 1.896 -7.668 1.00 98.44 83 ILE A N 1
ATOM 636 C CA . ILE A 1 83 ? -2.298 2.575 -6.636 1.00 98.44 83 ILE A CA 1
ATOM 637 C C . ILE A 1 83 ? -3.785 2.464 -6.970 1.00 98.44 83 ILE A C 1
ATOM 639 O O . ILE A 1 83 ? -4.202 2.736 -8.095 1.00 98.44 83 ILE A O 1
ATOM 643 N N . ARG A 1 84 ? -4.606 2.115 -5.975 1.00 98.06 84 ARG A N 1
ATOM 644 C CA . ARG A 1 84 ? -6.066 2.137 -6.125 1.00 98.06 84 ARG A CA 1
ATOM 645 C C . ARG A 1 84 ? -6.788 2.415 -4.817 1.00 98.06 84 ARG A C 1
ATOM 647 O O . ARG A 1 84 ? -6.259 2.197 -3.728 1.00 98.06 84 ARG A O 1
ATOM 654 N N . VAL A 1 85 ? -8.031 2.862 -4.948 1.00 98.62 85 VAL A N 1
ATOM 655 C CA . VAL A 1 85 ? -8.989 2.955 -3.843 1.00 98.62 85 VAL A CA 1
ATOM 656 C C . VAL A 1 85 ? -9.630 1.583 -3.629 1.00 98.62 85 VAL A C 1
ATOM 658 O O . VAL A 1 85 ? -9.997 0.908 -4.593 1.00 98.62 85 VAL A O 1
ATOM 661 N N . ILE A 1 86 ? -9.782 1.176 -2.371 1.00 98.44 86 ILE A N 1
ATOM 662 C CA . ILE A 1 86 ? -10.560 0.000 -1.970 1.00 98.44 86 ILE A CA 1
ATOM 663 C C . ILE A 1 86 ? -11.508 0.352 -0.826 1.00 98.44 86 ILE A C 1
ATOM 665 O O . ILE A 1 86 ? -11.213 1.224 -0.008 1.00 98.44 86 ILE A O 1
ATOM 669 N N . ASP A 1 87 ? -12.635 -0.348 -0.745 1.00 98.31 87 ASP A N 1
ATOM 670 C CA . ASP A 1 87 ? -13.463 -0.329 0.459 1.00 98.31 87 ASP A CA 1
ATOM 671 C C . ASP A 1 87 ? -12.738 -1.033 1.617 1.00 98.31 87 ASP A C 1
ATOM 673 O O . ASP A 1 87 ? -12.065 -2.047 1.405 1.00 98.31 87 ASP A O 1
ATOM 677 N N . LYS A 1 88 ? -12.866 -0.522 2.847 1.00 97.81 88 LYS A N 1
ATOM 678 C CA . LYS A 1 88 ? -12.199 -1.108 4.022 1.00 97.81 88 LYS A CA 1
ATOM 679 C C . LYS A 1 88 ? -12.674 -2.522 4.346 1.00 97.81 88 LYS A C 1
ATOM 681 O O . LYS A 1 88 ? -11.914 -3.256 4.967 1.00 97.81 88 LYS A O 1
ATOM 686 N N . SER A 1 89 ? -13.859 -2.941 3.894 1.00 97.25 89 SER A N 1
ATOM 687 C CA . SER A 1 89 ? -14.311 -4.339 3.994 1.00 97.25 89 SER A CA 1
ATOM 688 C C . SER A 1 89 ? -13.418 -5.323 3.229 1.00 97.25 89 SER A C 1
ATOM 690 O O . SER A 1 89 ? -13.416 -6.513 3.532 1.00 97.25 89 SER A O 1
ATOM 692 N N . ARG A 1 90 ? -12.615 -4.842 2.266 1.00 98.06 90 ARG A N 1
ATOM 693 C CA . ARG A 1 90 ? -11.622 -5.661 1.555 1.00 98.06 90 ARG A CA 1
ATOM 694 C C . ARG A 1 90 ? -10.359 -5.907 2.373 1.00 98.06 90 ARG A C 1
ATOM 696 O O . ARG A 1 90 ? -9.595 -6.802 2.011 1.00 98.06 90 ARG A O 1
ATOM 703 N N . LEU A 1 91 ? -10.113 -5.133 3.433 1.00 98.06 91 LEU A N 1
ATOM 704 C CA . LEU A 1 91 ? -8.982 -5.345 4.333 1.00 98.06 91 LEU A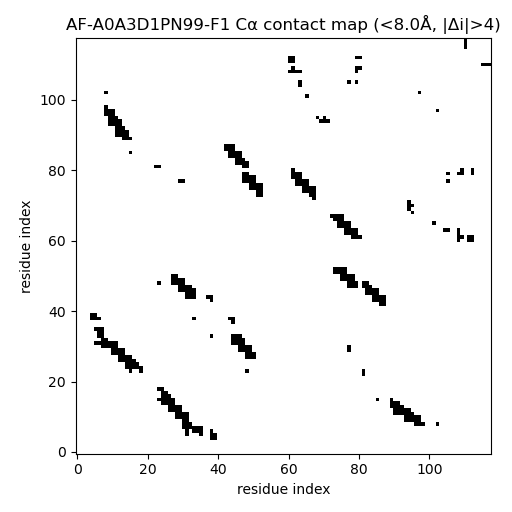 CA 1
ATOM 705 C C . LEU A 1 91 ? -9.275 -6.546 5.235 1.00 98.06 91 LEU A C 1
ATOM 707 O O . LEU A 1 91 ? -10.294 -6.597 5.917 1.00 98.06 91 LEU A O 1
ATOM 711 N N . LYS A 1 92 ? -8.358 -7.511 5.227 1.00 96.12 92 LYS A N 1
ATOM 712 C CA . LYS A 1 92 ? -8.403 -8.715 6.055 1.00 96.12 92 LYS A CA 1
ATOM 713 C C . LYS A 1 92 ? -7.482 -8.499 7.260 1.00 96.12 92 LYS A C 1
ATOM 715 O O . LYS A 1 92 ? -7.719 -7.636 8.098 1.00 96.12 92 LYS A O 1
ATOM 720 N N . THR A 1 93 ? -6.396 -9.254 7.345 1.00 94.88 93 THR A N 1
ATOM 721 C CA . THR A 1 93 ? -5.486 -9.249 8.494 1.00 94.88 93 THR A CA 1
ATOM 722 C C . THR A 1 93 ? -4.450 -8.128 8.392 1.00 94.88 93 THR A C 1
ATOM 724 O O . THR A 1 93 ? -3.796 -8.002 7.355 1.00 94.88 93 THR A O 1
ATOM 727 N N . LYS A 1 94 ? -4.249 -7.353 9.470 1.00 96.00 94 LYS A N 1
ATOM 728 C CA . LYS A 1 94 ? -3.096 -6.445 9.611 1.00 96.00 94 LYS A CA 1
ATOM 729 C C . LYS A 1 94 ? -1.825 -7.278 9.774 1.00 96.00 94 LYS A C 1
ATOM 731 O O . LYS A 1 94 ? -1.774 -8.146 10.637 1.00 96.00 94 LYS A O 1
ATOM 736 N N . ILE A 1 95 ? -0.808 -7.013 8.960 1.00 95.56 95 ILE A N 1
ATOM 737 C CA . ILE A 1 95 ? 0.453 -7.778 8.929 1.00 95.56 95 ILE A CA 1
ATOM 738 C C . ILE A 1 95 ? 1.669 -6.948 9.353 1.00 95.56 95 ILE A C 1
ATOM 740 O O . ILE A 1 95 ? 2.805 -7.403 9.282 1.00 95.56 95 ILE A O 1
ATOM 744 N N . GLY A 1 96 ? 1.455 -5.715 9.797 1.00 94.75 96 GLY A N 1
ATOM 745 C CA . GLY A 1 96 ? 2.514 -4.874 10.337 1.00 94.75 96 GLY A CA 1
ATOM 746 C C . GLY A 1 96 ? 2.411 -3.447 9.841 1.00 94.75 96 GLY A C 1
ATOM 747 O O . GLY A 1 96 ? 1.336 -2.979 9.454 1.00 94.75 96 GLY A O 1
ATOM 748 N N . ARG A 1 97 ? 3.546 -2.759 9.891 1.00 95.31 97 ARG A N 1
ATOM 749 C CA . ARG A 1 97 ? 3.685 -1.359 9.523 1.00 95.31 97 ARG A CA 1
ATOM 750 C C . ARG A 1 97 ? 5.091 -1.119 8.991 1.00 95.31 97 ARG A C 1
ATOM 752 O O . ARG A 1 97 ? 6.049 -1.687 9.511 1.00 95.31 97 ARG A O 1
ATOM 759 N N . LEU A 1 98 ? 5.196 -0.268 7.981 1.00 95.44 98 LEU A N 1
ATOM 760 C CA . LEU A 1 98 ? 6.474 0.254 7.521 1.00 95.44 98 LEU A CA 1
ATOM 761 C C . LEU A 1 98 ? 7.097 1.180 8.572 1.00 95.44 98 LEU A C 1
ATOM 763 O O . LEU A 1 98 ? 6.393 1.925 9.253 1.00 95.44 98 LEU A O 1
ATOM 767 N N . ASN A 1 99 ? 8.423 1.165 8.670 1.00 94.00 99 ASN A N 1
ATOM 768 C CA . ASN A 1 99 ? 9.143 2.188 9.427 1.00 94.00 99 ASN A CA 1
ATOM 769 C C . ASN A 1 99 ? 9.229 3.509 8.637 1.00 94.00 99 ASN A C 1
ATOM 771 O O . ASN A 1 99 ? 8.966 3.549 7.434 1.00 94.00 99 ASN A O 1
ATOM 775 N N . ASP A 1 100 ? 9.632 4.591 9.302 1.00 94.12 100 ASP A N 1
ATOM 776 C CA . ASP A 1 100 ? 9.650 5.932 8.702 1.00 94.12 100 ASP A CA 1
ATOM 777 C C . ASP A 1 100 ? 10.547 6.036 7.462 1.00 94.12 100 ASP A C 1
ATOM 779 O O . ASP A 1 100 ? 10.218 6.747 6.513 1.00 94.12 100 ASP A O 1
ATOM 783 N N . THR A 1 101 ? 11.669 5.315 7.435 1.00 94.12 101 THR A N 1
ATOM 784 C CA . THR A 1 101 ? 12.570 5.285 6.274 1.00 94.12 101 THR A CA 1
ATOM 785 C C . THR A 1 101 ? 11.890 4.628 5.075 1.00 94.12 101 THR A C 1
ATOM 787 O O . THR A 1 101 ? 11.892 5.188 3.982 1.00 94.12 101 THR A O 1
ATOM 790 N N . GLN A 1 102 ? 11.228 3.490 5.287 1.00 94.06 102 GLN A N 1
ATOM 791 C CA . GLN A 1 102 ? 10.463 2.801 4.246 1.00 94.06 102 GLN A CA 1
ATOM 792 C C . GLN A 1 102 ? 9.286 3.644 3.746 1.00 94.06 102 GLN A C 1
ATOM 794 O O . GLN A 1 102 ? 9.012 3.655 2.549 1.00 94.06 102 GLN A O 1
ATOM 799 N N . ILE A 1 103 ? 8.606 4.376 4.636 1.00 96.44 103 ILE A N 1
ATOM 800 C CA . ILE A 1 103 ? 7.534 5.303 4.245 1.00 96.44 103 ILE A CA 1
ATOM 801 C C . ILE A 1 103 ? 8.091 6.414 3.346 1.00 96.44 103 ILE A C 1
ATOM 803 O O . ILE A 1 103 ? 7.493 6.706 2.315 1.00 96.44 103 ILE A O 1
ATOM 807 N N . LYS A 1 104 ? 9.254 6.991 3.677 1.00 95.81 104 LYS A N 1
ATOM 808 C CA . LYS A 1 104 ? 9.906 8.012 2.836 1.00 95.81 104 LYS A CA 1
ATOM 809 C C . LYS A 1 104 ? 10.277 7.479 1.454 1.00 95.81 104 LYS A C 1
ATOM 811 O O . LYS A 1 104 ? 10.103 8.183 0.463 1.00 95.81 104 LYS A O 1
ATOM 816 N N . ASP A 1 105 ? 10.791 6.256 1.370 1.00 95.00 105 ASP A N 1
ATOM 817 C CA . ASP A 1 105 ? 11.155 5.660 0.081 1.00 95.00 105 ASP A CA 1
ATOM 818 C C . ASP A 1 105 ? 9.923 5.300 -0.757 1.00 95.00 105 ASP A C 1
ATOM 820 O O . ASP A 1 105 ? 9.926 5.500 -1.973 1.00 95.00 105 ASP A O 1
ATOM 824 N N . LEU A 1 106 ? 8.842 4.853 -0.112 1.00 96.75 106 LEU A N 1
ATOM 825 C CA . LEU A 1 106 ? 7.548 4.673 -0.763 1.00 96.75 106 LEU A CA 1
ATOM 826 C C . LEU A 1 106 ? 7.000 6.007 -1.289 1.00 96.75 106 LEU A C 1
ATOM 828 O O . LEU A 1 106 ? 6.551 6.065 -2.430 1.00 96.75 106 LEU A O 1
ATOM 832 N N . ASP A 1 107 ? 7.077 7.080 -0.500 1.00 97.44 107 ASP A N 1
ATOM 833 C CA . ASP A 1 107 ? 6.606 8.410 -0.898 1.00 97.44 107 ASP A CA 1
ATOM 834 C C . ASP A 1 107 ? 7.353 8.936 -2.130 1.00 97.44 107 ASP A C 1
ATOM 836 O O . ASP A 1 107 ? 6.715 9.430 -3.059 1.00 97.44 107 ASP A O 1
ATOM 840 N N . LYS A 1 108 ? 8.678 8.749 -2.212 1.00 96.50 108 LYS A N 1
ATOM 841 C CA . LYS A 1 108 ? 9.452 9.080 -3.425 1.00 96.50 108 LYS A CA 1
ATOM 842 C C . LYS A 1 108 ? 8.942 8.314 -4.648 1.00 96.50 108 LYS A C 1
ATOM 844 O O . LYS A 1 108 ? 8.718 8.919 -5.694 1.00 96.50 108 LYS A O 1
ATOM 849 N N . ALA A 1 109 ? 8.714 7.007 -4.512 1.00 96.38 109 ALA A N 1
ATOM 850 C CA . ALA A 1 109 ? 8.196 6.178 -5.602 1.00 96.38 109 ALA A CA 1
ATOM 851 C C . ALA A 1 109 ? 6.768 6.580 -6.020 1.00 96.38 109 ALA A C 1
ATOM 853 O O . ALA A 1 109 ? 6.422 6.486 -7.199 1.00 96.38 109 ALA A O 1
ATOM 854 N N . ILE A 1 110 ? 5.931 7.046 -5.085 1.00 97.81 110 ILE A N 1
ATOM 855 C CA . ILE A 1 110 ? 4.592 7.589 -5.374 1.00 97.81 110 ILE A CA 1
ATOM 856 C C . ILE A 1 110 ? 4.703 8.914 -6.133 1.00 97.81 110 ILE A C 1
ATOM 858 O O . ILE A 1 110 ? 4.033 9.089 -7.148 1.00 97.81 110 ILE A O 1
ATOM 862 N N . ILE A 1 111 ? 5.566 9.827 -5.677 1.00 97.88 111 ILE A N 1
ATOM 863 C CA . ILE A 1 111 ? 5.826 11.110 -6.345 1.00 97.88 111 ILE A CA 1
ATOM 864 C C . ILE A 1 111 ? 6.263 10.868 -7.792 1.00 97.88 111 ILE A C 1
ATOM 866 O O . ILE A 1 111 ? 5.731 11.499 -8.702 1.00 97.88 111 ILE A O 1
ATOM 870 N N . THR A 1 112 ? 7.168 9.910 -8.017 1.00 96.75 112 THR A N 1
ATOM 871 C CA . THR A 1 112 ? 7.593 9.519 -9.366 1.00 96.75 112 THR A CA 1
ATOM 872 C C . THR A 1 112 ? 6.446 8.934 -10.192 1.00 96.75 112 THR A C 1
ATOM 874 O O . THR A 1 112 ? 6.241 9.373 -11.320 1.00 96.75 112 THR A O 1
ATOM 877 N N . ALA A 1 113 ? 5.671 7.988 -9.649 1.00 96.38 113 ALA A N 1
ATOM 878 C CA . ALA A 1 113 ? 4.565 7.356 -10.378 1.00 96.38 113 ALA A CA 1
ATOM 879 C C . ALA A 1 113 ? 3.461 8.340 -10.787 1.00 96.38 113 ALA A C 1
ATOM 881 O O . ALA A 1 113 ? 2.845 8.174 -11.837 1.00 96.38 113 ALA A O 1
ATOM 882 N N . LEU A 1 114 ? 3.215 9.360 -9.965 1.00 97.19 114 LEU A N 1
ATOM 883 C CA . LEU A 1 114 ? 2.177 10.365 -10.191 1.00 97.19 114 LEU A CA 1
ATOM 884 C C . LEU A 1 114 ? 2.710 11.655 -10.833 1.00 97.19 114 LEU A C 1
ATOM 886 O O . LEU A 1 114 ? 1.942 12.597 -11.018 1.00 97.19 114 LEU A O 1
ATOM 890 N N . ASN A 1 115 ? 4.006 11.709 -11.162 1.00 97.12 115 ASN A N 1
ATOM 891 C CA . ASN A 1 115 ? 4.690 12.894 -11.686 1.00 97.12 115 ASN A CA 1
ATOM 892 C C . ASN A 1 115 ? 4.416 14.168 -10.855 1.00 97.12 115 ASN A C 1
ATOM 894 O O . ASN A 1 115 ? 4.114 15.240 -11.386 1.00 97.12 115 ASN A O 1
ATOM 898 N N . LEU A 1 116 ? 4.477 14.034 -9.530 1.00 95.62 116 LEU A N 1
ATOM 899 C CA . LEU A 1 116 ? 4.291 15.143 -8.597 1.00 95.62 116 LEU A CA 1
ATOM 900 C C . LEU A 1 116 ? 5.623 15.863 -8.351 1.00 95.62 116 LEU A C 1
ATOM 902 O O . LEU A 1 116 ? 6.699 15.283 -8.485 1.00 95.62 116 LEU A O 1
ATOM 906 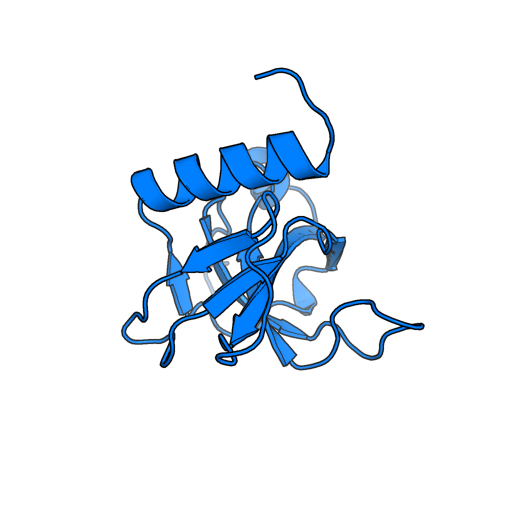N N . LYS A 1 117 ? 5.553 17.140 -7.968 1.00 88.62 117 LYS A N 1
ATOM 907 C CA . LYS A 1 117 ? 6.716 17.892 -7.480 1.00 88.62 117 LYS A CA 1
ATOM 908 C C . LYS A 1 117 ? 6.800 17.713 -5.964 1.00 88.62 117 LYS A C 1
ATOM 910 O O . LYS A 1 117 ? 5.795 17.924 -5.286 1.00 88.62 117 LYS A O 1
ATOM 915 N N . GLY A 1 118 ? 7.956 17.256 -5.484 1.00 64.81 118 GLY A N 1
ATOM 916 C CA . GLY A 1 118 ? 8.266 17.100 -4.058 1.00 64.81 118 GLY A CA 1
ATOM 917 C C . GLY A 1 118 ? 8.774 18.381 -3.419 1.00 64.81 118 GLY A C 1
ATOM 918 O O . GLY A 1 118 ? 9.256 19.257 -4.173 1.00 64.81 118 GLY A O 1
#

Mean predicted aligned error: 4.08 Å

Sequence (118 aa):
MEKTQITKGDMFYADLGTNIGSEQNGTRPVIIIQNDIGNKYAQTAIIVPLTKIIANKVKQPTHCIISPTDNLKHYSVALTEQIRVIDKSRLKTKIGRLNDTQIKDLDKAIITALNLKG

Secondary structure (DSSP, 8-state):
---PPP-TTEEEEEE--PPSTTS--SEEEEEE-S-HHHHHH-SEEEEEEEEE--TT----TTEEEE--BTTB-S-EEEEGGG-EEEEGGGEEEEEEE--HHHHHHHHHHHHHHTT---

Foldseek 3Di:
DPPDQDAFQWKFFFAQDDDDDPADGGTFIWTFHDHSVCSVPPQKTKIFTKDADDPPDDDDLLWQWDQDDPQRHGTIIGRLLNIDMDGCVRTDDTRGGDDPVSSVSNVSSNCVNVVHDD

pLDDT: mean 92.11, std 11.56, range [38.5, 98.81]